Protein AF-A0A7Y5Q107-F1 (afdb_monomer_lite)

pLDDT: mean 89.17, std 11.04, range [45.5, 98.12]

Radius of gyration: 16.76 Å; chains: 1; bounding box: 36×38×50 Å

Secondary structure (DSSP, 8-state):
-HHHHHHHHHHHTT--SSSS-HHHHHHHHHHHHHHHHHHHHHH-STTTSHHHHHHHHHHTTTSHHHHHHHHHHHHHHHHHHHSS-THHHHHHHHHHHHTGGGS--SHHHHHHHHHHHHHHHHHHHHHHH-GGG-TT--TTS-HHHHTTT--HHHHHHHHHHHHHHTTSS--

Structure (mmCIF, N/CA/C/O backbone):
data_AF-A0A7Y5Q107-F1
#
_entry.id   AF-A0A7Y5Q107-F1
#
loop_
_atom_site.group_PDB
_atom_site.id
_atom_site.type_symbol
_atom_site.label_atom_id
_atom_site.label_alt_id
_atom_site.label_comp_id
_atom_site.label_asym_id
_atom_site.label_entity_id
_atom_site.label_seq_id
_atom_site.pdbx_PDB_ins_code
_atom_site.Cartn_x
_atom_site.Cartn_y
_atom_site.Cartn_z
_atom_site.occupancy
_atom_site.B_iso_or_equiv
_atom_site.auth_seq_id
_atom_site.auth_comp_id
_atom_site.auth_asym_id
_atom_site.auth_atom_id
_atom_site.pdbx_PDB_model_num
ATOM 1 N N . ARG A 1 1 ? 4.141 -7.806 13.012 1.00 82.19 1 ARG A N 1
ATOM 2 C CA . ARG A 1 1 ? 2.862 -7.819 13.782 1.00 82.19 1 ARG A CA 1
ATOM 3 C C . ARG A 1 1 ? 1.638 -7.994 12.878 1.00 82.19 1 ARG A C 1
ATOM 5 O O . ARG A 1 1 ? 0.825 -8.858 13.173 1.00 82.19 1 ARG A O 1
ATOM 12 N N . LEU A 1 2 ? 1.561 -7.293 11.741 1.00 91.25 2 LEU A N 1
ATOM 13 C CA . LEU A 1 2 ? 0.452 -7.395 10.777 1.00 91.25 2 LEU A CA 1
ATOM 14 C C . LEU A 1 2 ? 0.099 -8.834 10.349 1.00 91.25 2 LEU A C 1
ATOM 16 O O . LEU A 1 2 ? -1.057 -9.222 10.441 1.00 91.25 2 LEU A O 1
ATOM 20 N N . ARG A 1 3 ? 1.088 -9.662 9.974 1.00 90.88 3 ARG A N 1
ATOM 21 C CA . ARG A 1 3 ? 0.845 -11.072 9.599 1.00 90.88 3 ARG A CA 1
ATOM 22 C C . ARG A 1 3 ? 0.075 -11.855 10.673 1.00 90.88 3 ARG A C 1
ATOM 24 O O . ARG A 1 3 ? -0.791 -12.650 10.336 1.00 90.88 3 ARG A O 1
ATOM 31 N N . LEU A 1 4 ? 0.389 -11.642 11.953 1.00 90.81 4 LEU A N 1
ATOM 32 C CA . LEU A 1 4 ? -0.303 -12.319 13.054 1.00 90.81 4 LEU A CA 1
ATOM 33 C C . LEU A 1 4 ? -1.734 -11.804 13.218 1.00 90.81 4 LEU A C 1
ATOM 35 O O . LEU A 1 4 ? -2.627 -12.607 13.466 1.00 90.81 4 LEU A O 1
ATOM 39 N N . ALA A 1 5 ? -1.957 -10.501 13.031 1.00 90.81 5 ALA A N 1
ATOM 40 C CA . ALA A 1 5 ? -3.294 -9.916 13.065 1.00 90.81 5 ALA A CA 1
ATOM 41 C C . ALA A 1 5 ? -4.190 -10.473 11.949 1.00 90.81 5 ALA A C 1
ATOM 43 O O . ALA A 1 5 ? -5.319 -10.861 12.227 1.00 90.81 5 ALA A O 1
ATOM 44 N N . VAL A 1 6 ? -3.662 -10.632 10.727 1.00 90.62 6 VAL A N 1
ATOM 45 C CA . VAL A 1 6 ? -4.386 -11.282 9.616 1.00 90.62 6 VAL A CA 1
ATOM 46 C C . VAL A 1 6 ? -4.813 -12.705 9.994 1.00 90.62 6 VAL A C 1
ATOM 48 O O . VAL A 1 6 ? -5.965 -13.080 9.800 1.00 90.62 6 VAL A O 1
ATOM 51 N N . ILE A 1 7 ? -3.908 -13.494 10.583 1.00 91.19 7 ILE A N 1
ATOM 52 C CA . ILE A 1 7 ? -4.212 -14.867 11.020 1.00 91.19 7 ILE A CA 1
ATOM 53 C C . ILE A 1 7 ? -5.281 -14.875 12.121 1.00 91.19 7 ILE A C 1
ATOM 55 O O . ILE A 1 7 ? -6.187 -15.708 12.091 1.00 91.19 7 ILE A O 1
ATOM 59 N N . ALA A 1 8 ? -5.171 -13.976 13.101 1.00 90.56 8 ALA A N 1
ATOM 60 C CA . ALA A 1 8 ? -6.111 -13.887 14.214 1.00 90.56 8 ALA A CA 1
ATOM 61 C C . ALA A 1 8 ? -7.524 -13.510 13.742 1.00 90.56 8 ALA A C 1
ATOM 63 O O . ALA A 1 8 ? -8.491 -14.167 14.120 1.00 90.56 8 ALA A O 1
ATOM 64 N N . ASP A 1 9 ? -7.627 -12.515 12.865 1.00 89.69 9 ASP A N 1
ATOM 65 C CA . ASP A 1 9 ? -8.878 -12.046 12.269 1.00 89.69 9 ASP A CA 1
ATOM 66 C C . ASP A 1 9 ? -9.576 -13.146 11.442 1.00 89.69 9 ASP A C 1
ATOM 68 O O . ASP A 1 9 ? -10.758 -13.427 11.634 1.00 89.69 9 ASP A O 1
ATOM 72 N N . ARG A 1 10 ? -8.836 -13.879 10.603 1.00 89.62 10 ARG A N 1
ATOM 73 C CA . ARG A 1 10 ? -9.391 -15.013 9.834 1.00 89.62 10 ARG A CA 1
ATOM 74 C C . ARG A 1 10 ? -9.899 -16.146 10.719 1.00 89.62 10 ARG A C 1
ATOM 76 O O . ARG A 1 10 ? -10.970 -16.699 10.477 1.00 89.62 10 ARG A O 1
ATOM 83 N N . ARG A 1 11 ? -9.168 -16.461 11.794 1.00 89.06 11 ARG A N 1
ATOM 84 C CA . ARG A 1 11 ? -9.621 -17.446 12.790 1.00 89.06 11 ARG A CA 1
ATOM 85 C C . ARG A 1 11 ? -10.906 -17.002 13.480 1.00 89.06 11 ARG A C 1
ATOM 87 O O . ARG A 1 11 ? -11.786 -17.834 13.676 1.00 89.06 11 ARG A O 1
ATOM 94 N N . ALA A 1 12 ? -11.032 -15.716 13.811 1.00 88.38 12 ALA A N 1
ATOM 95 C CA . ALA A 1 12 ? -12.260 -15.165 14.380 1.00 88.38 12 ALA A CA 1
ATOM 96 C C . ALA A 1 12 ? -13.452 -15.278 13.410 1.00 88.38 12 ALA A C 1
ATOM 98 O O . ALA A 1 12 ? -14.581 -15.482 13.850 1.00 88.38 12 ALA A O 1
ATOM 99 N N . ARG A 1 13 ? -13.196 -15.237 12.096 1.00 86.75 13 ARG A N 1
ATOM 100 C CA . ARG A 1 13 ? -14.186 -15.469 11.029 1.00 86.75 13 ARG A CA 1
ATOM 101 C C . ARG A 1 13 ? -14.458 -16.947 10.716 1.00 86.75 13 ARG A C 1
ATOM 103 O O . ARG A 1 13 ? -15.262 -17.250 9.839 1.00 86.75 13 ARG A O 1
ATOM 110 N N . GLY A 1 14 ? -13.827 -17.876 11.436 1.00 85.25 14 GLY A N 1
ATOM 111 C CA . GLY A 1 14 ? -14.029 -19.317 11.261 1.00 85.25 14 GLY A CA 1
ATOM 112 C C . GLY A 1 14 ? -13.299 -19.924 10.059 1.00 85.25 14 GLY A C 1
ATOM 113 O O . GLY A 1 14 ? -13.525 -21.093 9.737 1.00 85.25 14 GLY A O 1
ATOM 114 N N . GLU A 1 15 ? -12.405 -19.173 9.410 1.00 86.06 15 GLU A N 1
ATOM 115 C CA . GLU A 1 15 ? -11.575 -19.691 8.325 1.00 86.06 15 GLU A CA 1
ATOM 116 C C . GLU A 1 15 ? -10.560 -20.706 8.875 1.00 86.06 15 GLU A C 1
ATOM 118 O O . GLU A 1 15 ? -9.825 -20.449 9.836 1.00 86.06 15 GLU A O 1
ATOM 123 N N . LYS A 1 16 ? -10.513 -21.893 8.262 1.00 74.75 16 LYS A N 1
ATOM 124 C CA . LYS A 1 16 ? -9.590 -22.967 8.644 1.00 74.75 16 LYS A CA 1
ATOM 125 C C . LYS A 1 16 ? -8.340 -22.885 7.771 1.00 74.75 16 LYS A C 1
ATOM 127 O O . LYS A 1 16 ? -8.361 -23.320 6.627 1.00 74.75 16 LYS A O 1
ATOM 132 N N . GLY A 1 17 ? -7.246 -22.349 8.310 1.00 71.38 17 GLY A N 1
ATOM 133 C CA . GLY A 1 17 ? -5.974 -22.276 7.590 1.00 71.38 17 GLY A CA 1
ATOM 134 C C . GLY A 1 17 ? -4.787 -21.849 8.463 1.00 71.38 17 GLY A C 1
ATOM 135 O O . GLY A 1 17 ? -4.976 -21.207 9.501 1.00 71.38 17 GLY A O 1
ATOM 136 N N . PRO A 1 18 ? -3.547 -22.206 8.071 1.00 70.00 18 PRO A N 1
ATOM 137 C CA . PRO A 1 18 ? -2.335 -21.874 8.825 1.00 70.00 18 PRO A CA 1
ATOM 138 C C . PRO A 1 18 ? -1.911 -20.399 8.686 1.00 70.00 18 PRO A C 1
ATOM 140 O O . PRO A 1 18 ? -1.047 -19.943 9.435 1.00 70.00 18 PRO A O 1
ATOM 143 N N . GLY A 1 19 ? -2.513 -19.642 7.762 1.00 82.12 19 GLY A N 1
ATOM 144 C CA . GLY A 1 19 ? -2.316 -18.204 7.601 1.00 82.12 19 GLY A CA 1
ATOM 145 C C . GLY A 1 19 ? -2.476 -17.743 6.158 1.00 82.12 19 GLY A C 1
ATOM 146 O O . GLY A 1 19 ? -3.324 -18.277 5.455 1.00 82.12 19 GLY A O 1
ATOM 147 N N . ILE A 1 20 ? -1.670 -16.758 5.744 1.00 88.31 20 ILE A N 1
ATOM 148 C CA . ILE A 1 20 ? -1.592 -16.311 4.344 1.00 88.31 20 ILE A CA 1
ATOM 149 C C . ILE A 1 20 ? -1.164 -17.507 3.485 1.00 88.31 20 ILE A C 1
ATOM 151 O O . ILE A 1 20 ? -0.113 -18.104 3.744 1.00 88.31 20 ILE A O 1
ATOM 155 N N . SER A 1 21 ? -2.001 -17.869 2.520 1.00 90.62 21 SER A N 1
ATOM 156 C CA . SER A 1 21 ? -1.797 -19.005 1.621 1.00 90.62 21 SER A CA 1
ATOM 157 C C . SER A 1 21 ? -0.800 -18.685 0.502 1.00 90.62 21 SER A C 1
ATOM 159 O O . SER A 1 21 ? -0.464 -17.526 0.258 1.00 90.62 21 SER A O 1
ATOM 161 N N . LEU A 1 22 ? -0.316 -19.724 -0.187 1.00 91.81 22 LEU A N 1
ATOM 162 C CA . LEU A 1 22 ? 0.512 -19.542 -1.381 1.00 91.81 22 LEU A CA 1
ATOM 163 C C . LEU A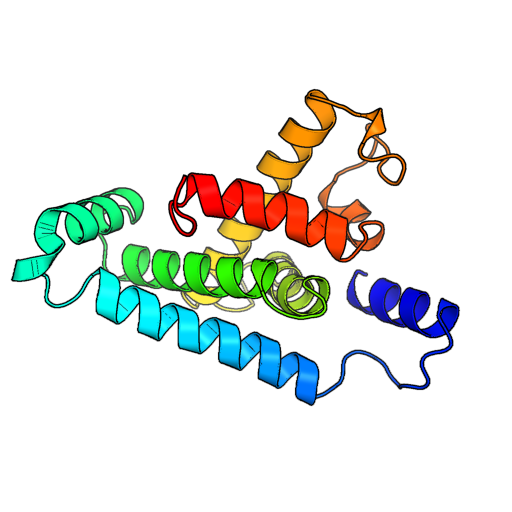 1 22 ? -0.273 -18.839 -2.495 1.00 91.81 22 LEU A C 1
ATOM 165 O O . LEU A 1 22 ? 0.282 -17.961 -3.142 1.00 91.81 22 LEU A O 1
ATOM 169 N N . ASP A 1 23 ? -1.550 -19.175 -2.671 1.00 93.81 23 ASP A N 1
ATOM 170 C CA . ASP A 1 23 ? -2.397 -18.589 -3.714 1.00 93.81 23 ASP A CA 1
ATOM 171 C C . ASP A 1 23 ? -2.552 -17.077 -3.534 1.00 93.81 23 ASP A C 1
ATOM 173 O O . ASP A 1 23 ? -2.436 -16.334 -4.498 1.00 93.81 23 ASP A O 1
ATOM 177 N N . GLU A 1 24 ? -2.697 -16.597 -2.299 1.00 93.31 24 GLU A N 1
ATOM 178 C CA . GLU A 1 24 ? -2.762 -15.156 -2.015 1.00 93.31 24 GLU A CA 1
ATOM 179 C C . GLU A 1 24 ? -1.431 -14.439 -2.258 1.00 93.31 24 GLU A C 1
ATOM 181 O O . GLU A 1 24 ? -1.404 -13.277 -2.663 1.00 93.31 24 GLU A O 1
ATOM 186 N N . LEU A 1 25 ? -0.307 -15.116 -2.002 1.00 93.56 25 LEU A N 1
ATOM 187 C CA . LEU A 1 25 ? 1.008 -14.574 -2.343 1.00 93.56 25 LEU A CA 1
ATOM 188 C C . LEU A 1 25 ? 1.181 -14.509 -3.863 1.00 93.56 25 LEU A C 1
ATOM 190 O O . LEU A 1 25 ? 1.669 -13.503 -4.369 1.00 93.56 25 LEU A O 1
ATOM 194 N N . LEU A 1 26 ? 0.750 -15.550 -4.582 1.00 96.44 26 LEU A N 1
ATOM 195 C CA . LEU A 1 26 ? 0.771 -15.590 -6.041 1.00 96.44 26 LEU A CA 1
ATOM 196 C C . LEU A 1 26 ? -0.149 -14.529 -6.645 1.00 96.44 26 LEU A C 1
ATOM 198 O O . LEU A 1 26 ? 0.270 -13.860 -7.579 1.00 96.44 26 LEU A O 1
ATOM 202 N N . GLU A 1 27 ? -1.347 -14.324 -6.099 1.00 97.19 27 GLU A N 1
ATOM 203 C CA . GLU A 1 27 ? -2.274 -13.266 -6.514 1.00 97.19 27 GLU A CA 1
ATOM 204 C C . GLU A 1 27 ? -1.643 -11.882 -6.324 1.00 97.19 27 GLU A C 1
ATOM 206 O O . GLU A 1 27 ? -1.632 -11.070 -7.250 1.00 97.19 27 GLU A O 1
ATOM 211 N N . ALA A 1 28 ? -1.052 -11.622 -5.153 1.00 96.50 28 ALA A N 1
ATOM 212 C CA . ALA A 1 28 ? -0.403 -10.346 -4.876 1.00 96.50 28 ALA A CA 1
ATOM 213 C C . ALA A 1 28 ? 0.803 -10.086 -5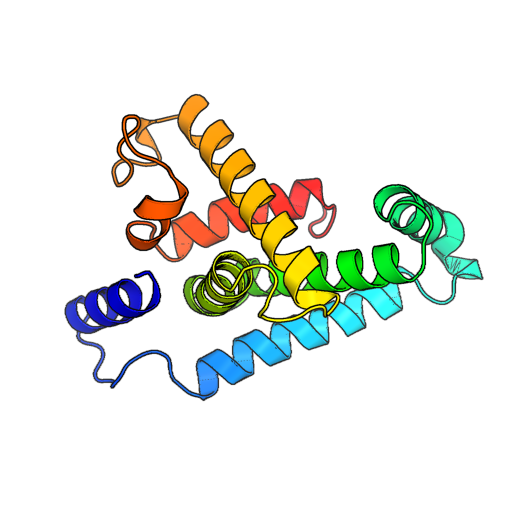.788 1.00 96.50 28 ALA A C 1
ATOM 215 O O . ALA A 1 28 ? 0.962 -8.970 -6.284 1.00 96.50 28 ALA A O 1
ATOM 216 N N . THR A 1 29 ? 1.626 -11.105 -6.043 1.00 96.06 29 THR A N 1
ATOM 217 C CA . THR A 1 29 ? 2.745 -11.004 -6.987 1.00 96.06 29 THR A CA 1
ATOM 218 C C . THR A 1 29 ? 2.252 -10.841 -8.422 1.00 96.06 29 THR A C 1
ATOM 220 O O . THR A 1 29 ? 2.735 -9.961 -9.120 1.00 96.06 29 THR A O 1
ATOM 223 N N . ALA A 1 30 ? 1.265 -11.617 -8.869 1.00 97.88 30 ALA A N 1
ATOM 224 C CA . ALA A 1 30 ? 0.720 -11.507 -10.220 1.00 97.88 30 ALA A CA 1
ATOM 225 C C . ALA A 1 30 ? 0.131 -10.114 -10.478 1.00 97.88 30 ALA A C 1
ATOM 227 O O . ALA A 1 30 ? 0.437 -9.505 -11.498 1.00 97.88 30 ALA A O 1
ATOM 228 N N . THR A 1 31 ? -0.623 -9.575 -9.517 1.00 97.94 31 THR A N 1
ATOM 229 C CA . THR A 1 31 ? -1.185 -8.216 -9.584 1.00 97.94 31 THR A CA 1
ATOM 230 C C . THR A 1 31 ? -0.083 -7.153 -9.666 1.00 97.94 31 THR A C 1
ATOM 232 O O . THR A 1 31 ? -0.195 -6.185 -10.417 1.00 97.94 31 THR A O 1
ATOM 235 N N . HIS A 1 32 ? 1.010 -7.332 -8.916 1.00 97.38 32 HIS A N 1
ATOM 236 C CA . HIS A 1 32 ? 2.184 -6.460 -8.987 1.00 97.38 32 HIS A CA 1
ATOM 237 C C . HIS A 1 32 ? 2.841 -6.513 -10.380 1.00 97.38 32 HIS A C 1
ATOM 239 O O . HIS A 1 32 ? 3.082 -5.474 -10.992 1.00 97.38 32 HIS A O 1
ATOM 245 N N . GLU A 1 33 ? 3.097 -7.705 -10.919 1.00 97.06 33 GLU A N 1
ATOM 246 C CA . GLU A 1 33 ? 3.726 -7.857 -12.239 1.00 97.06 33 GLU A CA 1
ATOM 247 C C . GLU A 1 33 ? 2.825 -7.355 -13.379 1.00 97.06 33 GLU A C 1
ATOM 249 O O . GLU A 1 33 ? 3.293 -6.721 -14.328 1.00 97.06 33 GLU A O 1
ATOM 254 N N . GLU A 1 34 ? 1.512 -7.563 -13.284 1.00 96.88 34 GLU A N 1
ATOM 255 C CA . GLU A 1 34 ? 0.548 -7.018 -14.241 1.00 96.88 34 GLU A CA 1
ATOM 256 C C . GLU A 1 34 ? 0.542 -5.484 -14.225 1.00 96.88 34 GLU A C 1
ATOM 258 O O . GLU A 1 34 ? 0.461 -4.844 -15.279 1.00 96.88 34 GLU A O 1
ATOM 263 N N . ALA A 1 35 ? 0.725 -4.870 -13.054 1.00 95.25 35 ALA A N 1
ATOM 264 C CA . ALA A 1 35 ? 0.865 -3.426 -12.948 1.00 95.25 35 ALA A CA 1
ATOM 265 C C . ALA A 1 35 ? 2.131 -2.906 -13.656 1.00 95.25 35 ALA A C 1
ATOM 267 O O . ALA A 1 35 ? 2.065 -1.863 -14.315 1.00 95.25 35 ALA A O 1
ATOM 268 N N . HIS A 1 36 ? 3.249 -3.644 -13.626 1.00 94.75 36 HIS A N 1
ATOM 269 C CA . HIS A 1 36 ? 4.431 -3.320 -14.445 1.00 94.75 36 HIS A CA 1
ATOM 270 C C . HIS A 1 36 ? 4.124 -3.379 -15.943 1.00 94.75 36 HIS A C 1
ATOM 272 O O . HIS A 1 36 ? 4.543 -2.498 -16.701 1.00 94.75 36 HIS A O 1
ATOM 278 N N . LEU A 1 37 ? 3.355 -4.376 -16.390 1.00 93.69 37 LEU A N 1
ATOM 279 C CA . LEU A 1 37 ? 2.914 -4.477 -17.786 1.00 93.69 37 LEU A CA 1
ATOM 280 C C . LEU A 1 37 ? 1.991 -3.310 -18.177 1.00 93.69 37 LEU A C 1
ATOM 282 O O . LEU A 1 37 ? 2.133 -2.745 -19.267 1.00 93.69 37 LEU A O 1
ATOM 286 N N . CYS A 1 38 ? 1.098 -2.892 -17.281 1.00 91.88 38 CYS A N 1
ATOM 287 C CA . CYS A 1 38 ? 0.251 -1.715 -17.470 1.00 91.88 38 CYS A CA 1
ATOM 288 C C . CYS A 1 38 ? 1.074 -0.423 -17.560 1.00 91.88 38 CYS A C 1
ATOM 290 O O . CYS A 1 38 ? 0.833 0.416 -18.429 1.00 91.88 38 CYS A O 1
ATOM 292 N N . ASP A 1 39 ? 2.090 -0.254 -16.716 1.00 91.06 39 ASP A N 1
ATOM 293 C CA . ASP A 1 39 ? 2.971 0.909 -16.797 1.00 91.06 39 ASP A CA 1
ATOM 294 C C . ASP A 1 39 ? 3.823 0.883 -18.074 1.00 91.06 39 ASP A C 1
ATOM 296 O O . ASP A 1 39 ? 4.006 1.919 -18.722 1.00 91.06 39 ASP A O 1
ATOM 300 N N . ARG A 1 40 ? 4.262 -0.301 -18.517 1.00 87.19 40 ARG A N 1
ATOM 301 C CA . ARG A 1 40 ? 4.953 -0.466 -19.800 1.00 87.19 40 ARG A CA 1
ATOM 302 C C . ARG A 1 40 ? 4.096 0.055 -20.955 1.00 87.19 40 ARG A C 1
ATOM 304 O O . ARG A 1 40 ? 4.602 0.837 -21.754 1.00 87.19 40 ARG A O 1
ATOM 311 N N . THR A 1 41 ? 2.819 -0.320 -21.035 1.00 86.50 41 THR A N 1
ATOM 312 C CA . THR A 1 41 ? 1.913 0.178 -22.092 1.00 86.50 41 THR A CA 1
ATOM 313 C C . THR A 1 41 ? 1.561 1.657 -21.924 1.00 86.50 41 THR A C 1
ATOM 315 O O . THR A 1 41 ? 1.290 2.344 -22.904 1.00 86.50 41 THR A O 1
ATOM 318 N N . ARG A 1 42 ? 1.604 2.188 -20.697 1.00 85.19 42 ARG A N 1
ATOM 319 C CA . ARG A 1 42 ? 1.291 3.594 -20.410 1.00 85.19 42 ARG A CA 1
ATOM 320 C C . ARG A 1 42 ? 2.416 4.565 -20.766 1.00 85.19 42 ARG A C 1
ATOM 322 O O . ARG A 1 42 ? 2.134 5.736 -21.048 1.00 85.19 42 ARG A O 1
ATOM 329 N N . PHE A 1 43 ? 3.667 4.115 -20.698 1.00 86.00 43 PHE A N 1
ATOM 330 C CA . PHE A 1 43 ? 4.846 4.962 -20.889 1.00 86.00 43 PHE A CA 1
ATOM 331 C C . PHE A 1 43 ? 5.645 4.634 -22.156 1.00 86.00 43 PHE A C 1
ATOM 333 O O . PHE A 1 43 ? 6.396 5.498 -22.616 1.00 86.00 43 PHE A O 1
ATOM 340 N N . LEU A 1 44 ? 5.472 3.442 -22.745 1.00 82.19 44 LEU A N 1
ATOM 341 C CA . LEU A 1 44 ? 6.161 3.020 -23.967 1.00 82.19 44 LEU A CA 1
ATOM 342 C C . LEU A 1 44 ? 5.199 2.797 -25.149 1.00 82.19 44 LEU A C 1
ATOM 344 O O . LEU A 1 44 ? 4.097 2.300 -24.945 1.00 82.19 44 LEU A O 1
ATOM 348 N N . PRO A 1 45 ? 5.646 3.072 -26.390 1.00 83.38 45 PRO A N 1
ATOM 349 C CA . PRO A 1 45 ? 6.916 3.714 -26.729 1.00 83.38 45 PRO A CA 1
ATOM 350 C C . PRO A 1 45 ? 6.902 5.209 -26.366 1.00 83.38 45 PRO A C 1
ATOM 352 O O . PRO A 1 45 ? 5.893 5.896 -26.520 1.00 83.38 45 PRO A O 1
ATOM 355 N N . PHE A 1 46 ? 8.043 5.738 -25.911 1.00 79.06 46 PHE A N 1
ATOM 356 C CA . PHE A 1 46 ? 8.144 7.117 -25.410 1.00 79.06 46 PHE A CA 1
ATOM 357 C C . PHE A 1 46 ? 7.681 8.177 -26.419 1.00 79.06 46 PHE A C 1
ATOM 359 O O . PHE A 1 46 ? 7.123 9.199 -26.025 1.00 79.06 46 PHE A O 1
ATOM 366 N N . SER A 1 47 ? 7.860 7.921 -27.718 1.00 77.75 47 SER A N 1
ATOM 367 C CA . SER A 1 47 ? 7.438 8.815 -28.802 1.00 77.75 47 SER A CA 1
ATOM 368 C C . SER A 1 47 ? 5.926 9.059 -28.838 1.00 77.75 47 SER A C 1
ATOM 370 O O . SER A 1 47 ? 5.497 10.122 -29.277 1.00 77.75 47 SER A O 1
ATOM 372 N N . GLN A 1 48 ? 5.121 8.116 -28.344 1.00 82.31 48 GLN A N 1
ATOM 373 C CA . GLN A 1 48 ? 3.657 8.213 -28.317 1.00 82.31 48 GLN A CA 1
ATOM 374 C C . GLN A 1 48 ? 3.124 8.726 -26.970 1.00 82.31 48 GLN A C 1
ATOM 376 O O . GLN A 1 48 ? 1.977 9.165 -26.872 1.00 82.31 48 GLN A O 1
ATOM 381 N N . HIS A 1 49 ? 3.951 8.705 -25.920 1.00 82.56 49 HIS A N 1
ATOM 382 C CA . HIS A 1 49 ? 3.547 9.006 -24.542 1.00 82.56 49 HIS A CA 1
ATOM 383 C C . HIS A 1 49 ? 4.456 10.033 -23.854 1.00 82.56 49 HIS A C 1
ATOM 385 O O . HIS A 1 49 ? 4.566 10.046 -22.626 1.00 82.56 49 HIS A O 1
ATOM 391 N N . LEU A 1 50 ? 5.069 10.929 -24.636 1.00 83.62 50 LEU A N 1
ATOM 392 C CA . LEU A 1 50 ? 6.131 11.839 -24.197 1.00 83.62 50 LEU A CA 1
ATOM 393 C C . LEU A 1 50 ? 5.785 12.607 -22.913 1.00 83.62 50 LEU A C 1
ATOM 395 O O . LEU A 1 50 ? 6.564 12.599 -21.967 1.00 83.62 50 LEU A O 1
ATOM 399 N N . TRP A 1 51 ? 4.592 13.200 -22.821 1.00 85.31 51 TRP A N 1
ATOM 400 C CA . TRP A 1 51 ? 4.173 13.940 -21.623 1.00 85.31 51 TRP A CA 1
ATOM 401 C C . TRP A 1 51 ? 4.043 13.063 -20.373 1.00 85.31 51 TRP A C 1
ATOM 403 O O . TRP A 1 51 ? 4.405 13.485 -19.274 1.00 85.31 51 TRP A O 1
ATOM 413 N N . ARG A 1 52 ? 3.546 11.830 -20.524 1.00 82.44 52 ARG A N 1
ATOM 414 C CA . ARG A 1 52 ? 3.411 10.874 -19.414 1.00 82.44 52 ARG A CA 1
ATOM 415 C C . ARG A 1 52 ? 4.786 10.381 -18.964 1.00 82.44 52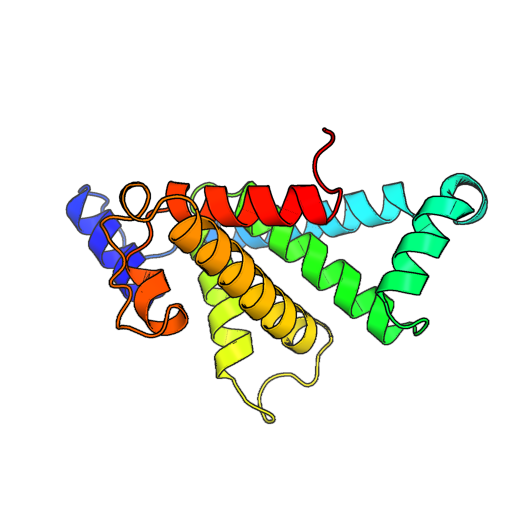 ARG A C 1
ATOM 417 O O . ARG A 1 52 ? 5.042 10.336 -17.764 1.00 82.44 52 ARG A O 1
ATOM 424 N N . ALA A 1 53 ? 5.668 10.090 -19.918 1.00 81.38 53 ALA A N 1
ATOM 425 C CA . ALA A 1 53 ? 7.046 9.690 -19.661 1.00 81.38 53 ALA A CA 1
ATOM 426 C C . ALA A 1 53 ? 7.854 10.809 -18.983 1.00 81.38 53 ALA A C 1
ATOM 428 O O . ALA A 1 53 ? 8.521 10.557 -17.985 1.00 81.38 53 ALA A O 1
ATOM 429 N N . LEU A 1 54 ? 7.724 12.058 -19.444 1.00 83.38 54 LEU A N 1
ATOM 430 C CA . LEU A 1 54 ? 8.357 13.225 -18.819 1.00 83.38 54 LEU A CA 1
ATOM 431 C C . LEU A 1 54 ? 7.859 13.443 -17.388 1.00 83.38 54 LEU A C 1
ATOM 433 O O . LEU A 1 54 ? 8.664 13.679 -16.490 1.00 83.38 54 LEU A O 1
ATOM 437 N N . LYS A 1 55 ? 6.547 13.314 -17.145 1.00 85.50 55 LYS A N 1
ATOM 438 C CA . LYS A 1 55 ? 5.980 13.413 -15.791 1.00 85.50 55 LYS A CA 1
ATOM 439 C C . LYS A 1 55 ? 6.532 12.326 -14.865 1.00 85.50 55 LYS A C 1
ATOM 441 O O . LYS A 1 55 ? 6.862 12.625 -13.718 1.00 85.50 55 LYS A O 1
ATOM 446 N N . LEU A 1 56 ? 6.642 11.086 -15.348 1.00 83.19 56 LEU A N 1
ATOM 447 C CA . LEU A 1 56 ? 7.256 9.991 -14.593 1.00 83.19 56 LEU A CA 1
ATOM 448 C C . LEU A 1 56 ? 8.729 10.291 -14.296 1.00 83.19 56 LEU A C 1
ATOM 450 O O . LEU A 1 56 ? 9.153 10.173 -13.150 1.00 83.19 56 LEU A O 1
ATOM 454 N N . PHE A 1 57 ? 9.487 10.724 -15.302 1.00 86.62 57 PHE A N 1
ATOM 455 C CA . PHE A 1 57 ? 10.910 11.024 -15.178 1.00 86.62 57 PHE A CA 1
ATOM 456 C C . PHE A 1 57 ? 11.169 12.158 -14.175 1.00 86.62 57 PHE A C 1
ATOM 458 O O . PHE A 1 57 ? 12.018 12.022 -13.295 1.00 86.62 57 PHE A O 1
ATOM 465 N N . ALA A 1 58 ? 10.364 13.226 -14.221 1.00 85.00 58 ALA A N 1
ATOM 466 C CA . ALA A 1 58 ? 10.416 14.326 -13.259 1.00 85.00 58 ALA A CA 1
ATOM 467 C C . ALA A 1 58 ? 10.123 13.859 -11.823 1.00 85.00 58 ALA A C 1
ATOM 469 O O . ALA A 1 58 ? 10.882 14.176 -10.909 1.00 85.00 58 ALA A O 1
ATOM 470 N N . LYS A 1 59 ? 9.082 13.036 -11.621 1.00 82.94 59 LYS A N 1
ATOM 471 C CA . LYS A 1 59 ? 8.775 12.424 -10.312 1.00 82.94 59 LYS A CA 1
ATOM 472 C C . LYS A 1 59 ? 9.859 11.456 -9.819 1.00 82.94 59 LYS A C 1
ATOM 474 O O . LYS A 1 59 ? 9.910 11.152 -8.633 1.00 82.94 59 LYS A O 1
ATOM 479 N N . SER A 1 60 ? 10.702 10.967 -10.720 1.00 83.38 60 SER A N 1
ATOM 480 C CA . SER A 1 60 ? 11.731 9.967 -10.438 1.00 83.38 60 SER A CA 1
ATOM 481 C C . SER A 1 60 ? 13.086 10.579 -10.071 1.00 83.38 60 SER A C 1
ATOM 483 O O . SER A 1 60 ? 14.032 9.845 -9.815 1.00 83.38 60 SER A O 1
ATOM 485 N N . GLY A 1 61 ? 13.217 11.910 -10.045 1.00 84.75 61 GLY A N 1
ATOM 486 C CA . GLY A 1 61 ? 14.511 12.566 -9.829 1.00 84.75 61 GLY A CA 1
ATOM 487 C C . GLY A 1 61 ? 15.443 12.489 -11.042 1.00 84.75 61 GLY A C 1
ATOM 488 O O . GLY A 1 61 ? 16.641 12.698 -10.893 1.00 84.75 61 GLY A O 1
ATOM 489 N N . LEU A 1 62 ? 14.893 12.216 -12.234 1.00 85.31 62 LEU A N 1
ATOM 490 C CA . LEU A 1 62 ? 15.611 12.215 -13.513 1.00 85.31 62 LEU A CA 1
ATOM 491 C C . LEU A 1 62 ? 16.742 11.167 -13.617 1.00 85.31 62 LEU A C 1
ATOM 493 O O . LEU A 1 62 ? 17.685 11.358 -14.384 1.00 85.31 62 LEU A O 1
ATOM 497 N N . THR A 1 63 ? 16.653 10.051 -12.882 1.00 86.69 63 THR A N 1
ATOM 498 C CA . THR A 1 63 ? 17.616 8.936 -12.972 1.00 86.69 63 THR A CA 1
ATOM 499 C C . THR A 1 63 ? 16.936 7.609 -13.335 1.00 86.69 63 THR A C 1
ATOM 501 O O . THR A 1 63 ? 15.773 7.403 -12.968 1.00 86.69 63 THR A O 1
ATOM 504 N N . PRO A 1 64 ? 17.624 6.682 -14.033 1.00 85.62 64 PRO A N 1
ATOM 505 C CA . PRO A 1 64 ? 17.100 5.341 -14.309 1.00 85.62 64 PRO A CA 1
ATOM 506 C C . PRO A 1 64 ? 16.694 4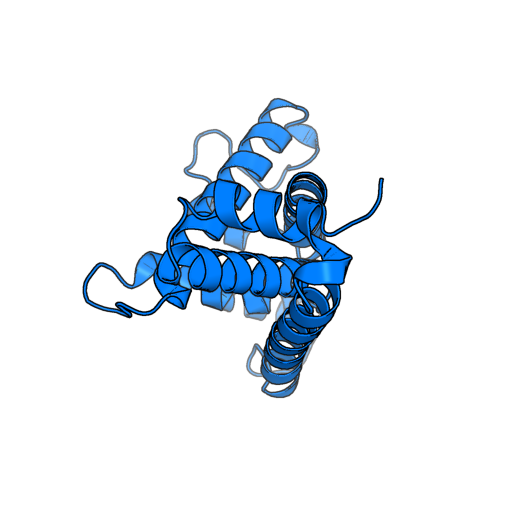.577 -13.043 1.00 85.62 64 PRO A C 1
ATOM 508 O O . PRO A 1 64 ? 15.632 3.959 -13.007 1.00 85.62 64 PRO A O 1
ATOM 511 N N . GLU A 1 65 ? 17.489 4.674 -11.977 1.00 87.31 65 GLU A N 1
ATOM 512 C CA . GLU A 1 65 ? 17.216 4.042 -10.681 1.00 87.31 65 GLU A CA 1
ATOM 513 C C . GLU A 1 65 ? 15.961 4.630 -10.036 1.00 87.31 65 GLU A C 1
ATOM 515 O O . GLU A 1 65 ? 15.162 3.919 -9.426 1.00 87.31 65 GLU A O 1
ATOM 520 N N . GLY A 1 66 ? 15.765 5.939 -10.192 1.00 87.88 66 GLY A N 1
ATOM 521 C CA . GLY A 1 66 ? 14.565 6.627 -9.756 1.00 87.88 66 GLY A CA 1
ATOM 522 C C . GLY A 1 66 ? 13.323 6.154 -10.501 1.00 87.88 66 GLY A C 1
ATOM 523 O O . GLY A 1 66 ? 12.290 5.942 -9.870 1.00 87.88 66 GLY A O 1
ATOM 524 N N . VAL A 1 67 ? 13.430 5.949 -11.818 1.00 88.81 67 VAL A N 1
ATOM 525 C CA . VAL A 1 67 ? 12.329 5.427 -12.638 1.00 88.81 67 VAL A CA 1
ATOM 526 C C . VAL A 1 67 ? 11.995 4.003 -12.219 1.00 88.81 67 VAL A C 1
ATOM 528 O O . VAL A 1 67 ? 10.829 3.724 -11.961 1.00 88.81 67 VAL A O 1
ATOM 531 N N . ALA A 1 68 ? 12.999 3.132 -12.076 1.00 89.38 68 ALA A N 1
ATOM 532 C CA . ALA A 1 68 ? 12.804 1.764 -11.602 1.00 89.38 68 ALA A CA 1
ATOM 533 C C . ALA A 1 68 ? 12.090 1.754 -10.243 1.00 89.38 68 ALA A C 1
ATOM 535 O O . ALA A 1 68 ? 11.005 1.198 -10.122 1.00 89.38 68 ALA A O 1
ATOM 536 N N . ARG A 1 69 ? 12.618 2.489 -9.255 1.00 91.06 69 ARG A N 1
ATOM 537 C CA . ARG A 1 69 ? 11.985 2.663 -7.938 1.00 91.06 69 ARG A CA 1
ATOM 538 C C . ARG A 1 69 ? 10.540 3.158 -8.046 1.00 91.06 69 ARG A C 1
ATOM 540 O O . ARG A 1 69 ? 9.681 2.717 -7.286 1.00 91.06 69 ARG A O 1
ATOM 547 N N . ARG A 1 70 ? 10.251 4.076 -8.974 1.00 92.69 70 ARG A N 1
ATOM 548 C CA . ARG A 1 70 ? 8.900 4.616 -9.142 1.00 92.69 70 ARG A CA 1
ATOM 549 C C . ARG A 1 70 ? 7.928 3.610 -9.747 1.00 92.69 70 ARG A C 1
ATOM 551 O O . ARG A 1 70 ? 6.758 3.627 -9.370 1.00 92.69 70 ARG A O 1
ATOM 558 N N . LEU A 1 71 ? 8.396 2.758 -10.653 1.00 93.19 71 LEU A N 1
ATOM 559 C CA . LEU A 1 71 ? 7.613 1.649 -11.193 1.00 93.19 71 LEU A CA 1
ATOM 560 C C . LEU A 1 71 ? 7.309 0.621 -10.094 1.00 93.19 71 LEU A C 1
ATOM 562 O O . LEU A 1 71 ? 6.145 0.288 -9.907 1.00 93.19 71 LEU A O 1
ATOM 566 N N . GLU A 1 72 ? 8.295 0.246 -9.269 1.00 94.56 72 GLU A N 1
ATOM 567 C CA . GLU A 1 72 ? 8.075 -0.664 -8.125 1.00 94.56 72 GLU A CA 1
ATOM 568 C C . GLU A 1 72 ? 7.054 -0.118 -7.123 1.00 94.56 72 GLU A C 1
ATOM 570 O O . GLU A 1 72 ? 6.175 -0.835 -6.643 1.00 94.56 72 GLU A O 1
ATOM 575 N N . TYR A 1 73 ? 7.136 1.182 -6.823 1.00 95.81 73 TYR A N 1
ATOM 576 C CA . TYR A 1 73 ? 6.165 1.854 -5.964 1.00 95.81 73 TYR A CA 1
ATOM 577 C C . TYR A 1 73 ? 4.748 1.706 -6.521 1.00 95.81 73 TYR A C 1
ATOM 579 O O . TYR A 1 73 ? 3.812 1.389 -5.786 1.00 95.81 73 TYR A O 1
ATOM 587 N N . ARG A 1 74 ? 4.577 1.987 -7.818 1.00 96.00 74 ARG A N 1
ATOM 588 C CA . ARG A 1 74 ? 3.265 1.982 -8.473 1.00 96.00 74 ARG A CA 1
ATOM 589 C C . ARG A 1 74 ? 2.699 0.574 -8.534 1.00 96.00 74 ARG A C 1
ATOM 591 O O . ARG A 1 74 ? 1.535 0.402 -8.188 1.00 96.00 74 ARG A O 1
ATOM 598 N N . ALA A 1 75 ? 3.520 -0.406 -8.896 1.00 96.31 75 ALA A N 1
ATOM 599 C CA . ALA A 1 75 ? 3.122 -1.803 -8.952 1.00 96.31 75 ALA A CA 1
ATOM 600 C C . ALA A 1 75 ? 2.637 -2.315 -7.590 1.00 96.31 75 ALA A C 1
ATOM 602 O O . ALA A 1 75 ? 1.535 -2.853 -7.470 1.00 96.31 75 ALA A O 1
ATOM 603 N N . GLN A 1 76 ? 3.391 -2.031 -6.525 1.00 97.38 76 GLN A N 1
ATOM 604 C CA . GLN A 1 76 ? 2.993 -2.430 -5.179 1.00 97.38 76 GLN A CA 1
ATOM 605 C C . GLN A 1 76 ? 1.745 -1.689 -4.678 1.00 97.38 76 GLN A C 1
ATOM 607 O O . GLN A 1 76 ? 0.917 -2.273 -3.977 1.00 97.38 76 GLN A O 1
ATOM 612 N N . LEU A 1 77 ? 1.572 -0.418 -5.051 1.00 97.94 77 LEU A N 1
ATOM 613 C CA . LEU A 1 77 ? 0.364 0.341 -4.734 1.00 97.94 77 LEU A CA 1
ATOM 614 C C . LEU A 1 77 ? -0.878 -0.216 -5.448 1.00 97.94 77 LEU A C 1
ATOM 616 O O . LEU A 1 77 ? -1.950 -0.253 -4.845 1.00 97.94 77 LEU A O 1
ATOM 620 N N . VAL A 1 78 ? -0.745 -0.695 -6.690 1.00 97.75 78 VAL A N 1
ATOM 621 C CA . VAL A 1 78 ? -1.829 -1.406 -7.389 1.00 97.75 78 VAL A CA 1
ATOM 622 C C . VAL A 1 78 ? -2.186 -2.695 -6.650 1.00 97.75 78 VAL A C 1
ATOM 624 O O . VAL A 1 78 ? -3.361 -2.904 -6.353 1.00 97.75 78 VAL A O 1
ATOM 627 N N . ALA A 1 79 ? -1.195 -3.492 -6.237 1.00 97.88 79 ALA A N 1
ATOM 628 C CA . ALA A 1 79 ? -1.446 -4.694 -5.441 1.00 97.88 79 ALA A CA 1
ATOM 629 C C . ALA A 1 79 ? -2.196 -4.382 -4.129 1.00 97.88 79 ALA A C 1
ATOM 631 O O . ALA A 1 79 ? -3.147 -5.074 -3.785 1.00 97.88 79 ALA A O 1
ATOM 632 N N . LEU A 1 80 ? -1.857 -3.294 -3.425 1.00 98.12 80 LEU A N 1
ATOM 633 C CA . LEU A 1 80 ? -2.603 -2.836 -2.238 1.00 98.12 80 LEU A CA 1
ATOM 634 C C . LEU A 1 80 ? -4.051 -2.404 -2.536 1.00 98.12 80 LEU A C 1
ATOM 636 O O . LEU A 1 80 ? -4.871 -2.324 -1.619 1.00 98.12 80 LEU A O 1
ATOM 640 N N . CYS A 1 81 ? -4.378 -2.077 -3.784 1.00 98.12 81 CYS A N 1
ATOM 641 C CA . CYS A 1 81 ? -5.714 -1.631 -4.164 1.00 98.12 81 CYS A CA 1
ATOM 642 C C . CYS A 1 81 ? -6.640 -2.768 -4.606 1.00 98.12 81 CYS A C 1
ATOM 644 O O . CYS A 1 81 ? -7.858 -2.625 -4.427 1.00 98.12 81 CYS A O 1
ATOM 646 N N . ASP A 1 82 ? -6.084 -3.828 -5.198 1.00 97.12 82 ASP A N 1
ATOM 647 C CA . ASP A 1 82 ? -6.849 -4.753 -6.044 1.00 97.12 82 ASP A CA 1
ATOM 648 C C . ASP A 1 82 ? -6.959 -6.182 -5.499 1.00 97.12 82 ASP A C 1
ATOM 650 O O . ASP A 1 82 ? -8.011 -6.800 -5.634 1.00 97.12 82 ASP A O 1
ATOM 654 N N . VAL A 1 83 ? -5.944 -6.674 -4.782 1.00 97.44 83 VAL A N 1
ATOM 655 C CA . VAL A 1 83 ? -5.972 -8.043 -4.235 1.00 97.44 83 VAL A CA 1
ATOM 656 C C . VAL A 1 83 ? -7.076 -8.215 -3.190 1.00 97.44 83 VAL A C 1
ATOM 658 O O . VAL A 1 83 ? -7.467 -7.252 -2.510 1.00 97.44 83 VAL A O 1
ATOM 661 N N . ALA A 1 84 ? -7.523 -9.457 -2.991 1.00 94.75 84 ALA A N 1
ATOM 662 C CA . ALA A 1 84 ? -8.587 -9.792 -2.044 1.00 94.75 84 ALA A CA 1
ATOM 663 C C . ALA A 1 84 ? -8.348 -9.241 -0.620 1.00 94.75 84 ALA A C 1
ATOM 665 O O . ALA A 1 84 ? -9.231 -8.583 -0.060 1.00 94.75 84 ALA A O 1
ATOM 666 N N . ASP A 1 85 ? -7.149 -9.444 -0.061 1.00 95.56 85 ASP A N 1
ATOM 667 C CA . ASP A 1 85 ? -6.736 -8.906 1.242 1.00 95.56 85 ASP A CA 1
ATOM 668 C C . ASP A 1 85 ? -5.461 -8.049 1.099 1.00 95.56 85 ASP A C 1
ATOM 670 O O . ASP A 1 85 ? -4.350 -8.587 1.057 1.00 95.56 85 ASP A O 1
ATOM 674 N N . PRO A 1 86 ? -5.568 -6.707 1.062 1.00 97.75 86 PRO A N 1
ATOM 675 C CA . PRO A 1 86 ? -4.429 -5.817 0.834 1.00 97.75 86 PRO A CA 1
ATOM 676 C C . PRO A 1 86 ? -3.422 -5.823 1.989 1.00 97.75 86 PRO A C 1
ATOM 678 O O . PRO A 1 86 ? -2.309 -5.312 1.859 1.00 97.75 86 PRO A O 1
ATOM 681 N N . ARG A 1 87 ? -3.760 -6.445 3.125 1.00 97.00 87 ARG A N 1
ATOM 682 C CA . ARG A 1 87 ? -2.801 -6.652 4.212 1.00 97.00 87 ARG A CA 1
ATOM 683 C C . ARG A 1 87 ? -1.710 -7.645 3.811 1.00 97.00 87 ARG A C 1
ATOM 685 O O . ARG A 1 87 ? -0.621 -7.577 4.375 1.00 97.00 87 ARG A O 1
ATOM 692 N N . VAL A 1 88 ? -1.957 -8.521 2.830 1.00 95.25 88 VAL A N 1
ATOM 693 C CA . VAL A 1 88 ? -0.957 -9.454 2.283 1.00 95.25 88 VAL A CA 1
ATOM 694 C C . VAL A 1 88 ? 0.210 -8.694 1.629 1.00 95.25 88 VAL A C 1
ATOM 696 O O . VAL A 1 88 ? 1.324 -8.793 2.151 1.00 95.25 88 VAL A O 1
ATOM 699 N N . PRO A 1 89 ? 0.011 -7.863 0.583 1.00 96.19 89 PRO A N 1
ATOM 700 C CA . PRO A 1 89 ? 1.088 -7.042 0.025 1.00 96.19 89 PRO A CA 1
ATOM 701 C C . PRO A 1 89 ? 1.655 -6.017 1.023 1.00 96.19 89 PRO A C 1
ATOM 703 O O . PRO A 1 89 ? 2.843 -5.692 0.955 1.00 96.19 89 PRO A O 1
ATOM 706 N N . LEU A 1 90 ? 0.867 -5.541 1.995 1.00 96.81 90 LEU A N 1
ATOM 707 C CA . LEU A 1 90 ? 1.357 -4.638 3.045 1.00 96.81 90 LEU A CA 1
ATOM 708 C C . LEU A 1 90 ? 2.389 -5.301 3.977 1.00 96.81 90 LEU A C 1
ATOM 710 O O . LEU A 1 90 ? 3.298 -4.624 4.458 1.00 96.81 90 LEU A O 1
ATOM 714 N N . VAL A 1 91 ? 2.308 -6.619 4.211 1.00 93.75 91 VAL A N 1
ATOM 715 C CA . VAL A 1 91 ? 3.342 -7.349 4.972 1.00 93.75 91 VAL A CA 1
ATOM 716 C C . VAL A 1 91 ? 4.705 -7.231 4.289 1.00 93.75 91 VAL A C 1
ATOM 718 O O . VAL A 1 91 ? 5.701 -7.017 4.979 1.00 93.75 91 VAL A O 1
ATOM 721 N N . SER A 1 92 ? 4.759 -7.333 2.958 1.00 90.19 92 SER A N 1
ATOM 722 C CA . SER A 1 92 ? 6.004 -7.171 2.196 1.00 90.19 92 SER A CA 1
ATOM 723 C C . SER A 1 92 ? 6.552 -5.750 2.312 1.00 90.19 92 SER A C 1
ATOM 725 O O . SER A 1 92 ? 7.738 -5.578 2.581 1.00 90.19 92 SER A O 1
ATOM 727 N N . VAL A 1 93 ? 5.683 -4.738 2.215 1.00 93.81 93 VAL A N 1
ATOM 728 C CA . VAL A 1 93 ? 6.056 -3.324 2.392 1.00 93.81 93 VAL A CA 1
ATOM 729 C C . VAL A 1 93 ? 6.669 -3.075 3.772 1.00 93.81 93 VAL A C 1
ATOM 731 O O . VAL A 1 93 ? 7.756 -2.504 3.875 1.00 93.81 93 VAL A O 1
ATOM 734 N N . LEU A 1 94 ? 6.015 -3.556 4.834 1.00 92.19 94 LEU A N 1
ATOM 735 C CA . LEU A 1 94 ? 6.514 -3.424 6.205 1.00 92.19 94 LEU A CA 1
ATOM 736 C C . LEU A 1 94 ? 7.837 -4.160 6.405 1.00 92.19 94 LEU A C 1
ATOM 738 O O . LEU A 1 94 ? 8.765 -3.598 6.978 1.00 92.19 94 LEU A O 1
ATOM 742 N N . ARG A 1 95 ? 7.957 -5.387 5.889 1.00 87.62 95 ARG A N 1
ATOM 743 C CA . ARG A 1 95 ? 9.191 -6.172 5.995 1.00 87.62 95 ARG A CA 1
ATOM 744 C C . ARG A 1 95 ? 10.370 -5.467 5.318 1.00 87.62 95 ARG A C 1
ATOM 746 O O . ARG A 1 95 ? 11.457 -5.437 5.888 1.00 87.62 95 ARG A O 1
ATOM 753 N N . SER A 1 96 ? 10.162 -4.883 4.138 1.00 84.69 96 SER A N 1
ATOM 754 C CA . SER A 1 96 ? 11.197 -4.111 3.438 1.00 84.69 96 SER A CA 1
ATOM 755 C C . SER A 1 96 ? 11.556 -2.809 4.162 1.00 84.69 96 SER A C 1
ATOM 757 O O . SER A 1 96 ? 12.707 -2.377 4.114 1.00 84.69 96 SER A O 1
ATOM 759 N N . ALA A 1 97 ? 10.602 -2.186 4.858 1.00 81.25 97 ALA A N 1
ATOM 760 C CA . ALA A 1 97 ? 10.863 -0.991 5.655 1.00 81.25 97 ALA A CA 1
ATOM 761 C C . ALA A 1 97 ? 11.604 -1.291 6.971 1.00 81.25 97 ALA A C 1
ATOM 763 O O . ALA A 1 97 ? 12.487 -0.528 7.359 1.00 81.25 97 ALA A O 1
ATOM 764 N N . GLU A 1 98 ? 11.287 -2.411 7.626 1.00 80.12 98 GLU A N 1
ATOM 765 C CA . GLU A 1 98 ? 11.919 -2.866 8.874 1.00 80.12 98 GLU A CA 1
ATOM 766 C C . GLU A 1 98 ? 13.330 -3.450 8.655 1.00 80.12 98 GLU A C 1
ATOM 768 O O . GLU A 1 98 ? 14.143 -3.445 9.577 1.00 80.12 98 GLU A O 1
ATOM 773 N N . GLY A 1 99 ? 13.649 -3.925 7.444 1.00 67.44 99 GLY A N 1
ATOM 774 C CA . GLY A 1 99 ? 14.900 -4.629 7.114 1.00 67.44 99 GLY A CA 1
ATOM 775 C C . GLY A 1 99 ? 16.211 -3.835 7.256 1.00 67.44 99 GLY A C 1
ATOM 776 O O . GLY A 1 99 ? 17.285 -4.432 7.168 1.00 67.44 99 GLY A O 1
ATOM 777 N N . GLY A 1 100 ? 16.158 -2.522 7.515 1.00 55.97 100 GLY A N 1
ATOM 778 C CA . GLY A 1 100 ? 17.341 -1.676 7.723 1.00 55.97 100 GLY A CA 1
ATOM 779 C C . GLY A 1 100 ? 18.309 -1.626 6.527 1.00 55.97 100 GLY A C 1
ATOM 780 O O . GLY A 1 100 ? 18.069 -2.194 5.467 1.00 55.97 100 GLY A O 1
ATOM 781 N N . THR A 1 101 ? 19.441 -0.937 6.688 1.00 51.47 101 THR A N 1
ATOM 782 C CA . THR A 1 101 ? 20.481 -0.733 5.652 1.00 51.47 101 THR A CA 1
ATOM 783 C C . THR A 1 101 ? 21.206 -2.007 5.193 1.00 51.47 101 THR A C 1
ATOM 785 O O . THR A 1 101 ? 21.999 -1.936 4.259 1.00 51.47 101 THR A O 1
ATOM 788 N N . ASN A 1 102 ? 20.931 -3.160 5.813 1.00 49.28 102 ASN A N 1
ATOM 789 C CA . ASN A 1 102 ? 21.571 -4.446 5.509 1.00 49.28 102 ASN A CA 1
ATOM 790 C C . ASN A 1 102 ? 20.649 -5.430 4.762 1.00 49.28 102 ASN A C 1
ATOM 792 O O . ASN A 1 102 ? 21.101 -6.510 4.387 1.00 49.28 102 ASN A O 1
ATOM 796 N N . GLY A 1 103 ? 19.376 -5.081 4.551 1.00 45.66 103 GLY A N 1
ATOM 797 C CA . GLY A 1 103 ? 18.405 -5.884 3.811 1.00 45.66 103 GLY A CA 1
ATOM 798 C C . GLY A 1 103 ? 17.924 -5.124 2.581 1.00 45.66 103 GLY A C 1
ATOM 799 O O . GLY A 1 103 ? 17.147 -4.182 2.701 1.00 45.66 103 GLY A O 1
ATOM 800 N N . ASP A 1 104 ? 18.404 -5.549 1.416 1.00 47.28 104 ASP A N 1
ATOM 801 C CA . ASP A 1 104 ? 18.032 -5.076 0.082 1.00 47.28 104 ASP A CA 1
ATOM 802 C C . ASP A 1 104 ? 18.400 -3.620 -0.260 1.00 47.28 104 ASP A C 1
ATOM 804 O O . ASP A 1 104 ? 17.588 -2.690 -0.252 1.00 47.28 104 ASP A O 1
ATOM 808 N N . VAL A 1 105 ? 19.641 -3.462 -0.741 1.00 51.88 105 VAL A N 1
ATOM 809 C CA . VAL A 1 105 ? 20.055 -2.397 -1.680 1.00 51.88 105 VAL A CA 1
ATOM 810 C C . VAL A 1 105 ? 19.438 -2.674 -3.064 1.00 51.88 105 VAL A C 1
ATOM 812 O O . VAL A 1 105 ? 20.113 -2.673 -4.088 1.00 51.88 105 VAL A O 1
ATOM 815 N N . THR A 1 106 ? 18.149 -3.002 -3.108 1.00 62.00 106 THR A N 1
ATOM 816 C CA . THR A 1 106 ? 17.408 -3.228 -4.350 1.00 62.00 106 THR A CA 1
ATOM 817 C C . THR A 1 106 ? 16.429 -2.066 -4.552 1.00 62.00 106 THR A C 1
ATOM 819 O O . THR A 1 106 ? 15.948 -1.486 -3.569 1.00 62.00 106 THR A O 1
ATOM 822 N N . PRO A 1 107 ? 16.111 -1.680 -5.803 1.00 63.12 107 PRO A N 1
ATOM 823 C CA . PRO A 1 107 ? 15.118 -0.639 -6.096 1.00 63.12 107 PRO A CA 1
ATOM 824 C C . PRO A 1 107 ? 13.776 -0.839 -5.365 1.00 63.12 107 PRO A C 1
ATOM 826 O O . PRO A 1 107 ? 13.146 0.137 -4.955 1.00 63.12 107 PRO A O 1
ATOM 829 N N . HIS A 1 108 ? 13.405 -2.099 -5.111 1.00 76.06 108 HIS A N 1
ATOM 830 C CA . HIS A 1 108 ? 12.242 -2.520 -4.328 1.00 76.06 108 HIS A CA 1
ATOM 831 C C . HIS A 1 108 ? 12.242 -1.984 -2.888 1.00 76.06 108 HIS A C 1
ATOM 833 O O . HIS A 1 108 ? 11.268 -1.374 -2.448 1.00 76.06 108 HIS A O 1
ATOM 839 N N . GLY A 1 109 ? 13.335 -2.165 -2.138 1.00 81.81 109 GLY A N 1
ATOM 840 C CA . GLY A 1 109 ? 13.389 -1.765 -0.727 1.00 81.81 109 GLY A CA 1
ATOM 841 C C . GLY A 1 109 ? 13.225 -0.254 -0.539 1.00 81.81 109 GLY A C 1
ATOM 842 O O . GLY A 1 109 ? 12.516 0.205 0.360 1.00 81.81 109 GLY A O 1
ATOM 843 N N . ALA A 1 110 ? 13.834 0.537 -1.428 1.00 86.75 110 ALA A N 1
ATOM 844 C CA . ALA A 1 110 ? 13.674 1.989 -1.431 1.00 86.75 110 ALA A CA 1
ATOM 845 C C . ALA A 1 110 ? 12.245 2.414 -1.806 1.00 86.75 110 ALA A C 1
ATOM 847 O O . ALA A 1 110 ? 11.685 3.287 -1.140 1.00 86.75 110 ALA A O 1
ATOM 848 N N . ALA A 1 111 ? 11.645 1.774 -2.814 1.00 91.56 111 ALA A N 1
ATOM 849 C CA . ALA A 1 111 ? 10.266 2.033 -3.221 1.00 91.56 111 ALA A CA 1
ATOM 850 C C . ALA A 1 111 ? 9.268 1.740 -2.096 1.00 91.56 111 ALA A C 1
ATOM 852 O O . ALA A 1 111 ? 8.352 2.524 -1.865 1.00 91.56 111 ALA A O 1
ATOM 853 N N . TYR A 1 112 ? 9.459 0.646 -1.356 1.00 93.25 112 TYR A N 1
ATOM 854 C CA . TYR A 1 112 ? 8.517 0.222 -0.317 1.00 93.25 112 TYR A CA 1
ATOM 855 C C . TYR A 1 112 ? 8.614 1.085 0.940 1.00 93.25 112 TYR A C 1
ATOM 857 O O . TYR A 1 112 ? 7.595 1.364 1.566 1.00 93.25 112 TYR A O 1
ATOM 865 N N . ARG A 1 113 ? 9.808 1.584 1.284 1.00 91.94 113 ARG A N 1
ATOM 866 C CA . ARG A 1 113 ? 9.963 2.594 2.346 1.00 91.94 113 ARG A CA 1
ATOM 867 C C . ARG A 1 113 ? 9.224 3.886 2.012 1.00 91.94 113 ARG A C 1
ATOM 869 O O . ARG A 1 113 ? 8.551 4.453 2.868 1.00 91.94 113 ARG A O 1
ATOM 876 N N . GLU A 1 114 ? 9.349 4.334 0.768 1.00 93.50 114 GLU A N 1
ATOM 877 C CA . GLU A 1 114 ? 8.633 5.499 0.252 1.00 93.50 114 GLU A CA 1
ATOM 878 C C . GLU A 1 114 ? 7.114 5.270 0.236 1.00 93.50 114 GLU A C 1
ATOM 880 O O . GLU A 1 114 ? 6.377 6.094 0.768 1.00 93.50 114 GLU A O 1
ATOM 885 N N . LEU A 1 115 ? 6.652 4.115 -0.246 1.00 96.56 115 LEU A N 1
ATOM 886 C CA . LEU A 1 115 ? 5.239 3.728 -0.222 1.00 96.56 115 LEU A CA 1
ATOM 887 C C . LEU A 1 115 ? 4.671 3.679 1.199 1.00 96.56 115 LEU A C 1
ATOM 889 O O . LEU A 1 115 ? 3.587 4.201 1.438 1.00 96.56 115 LEU A O 1
ATOM 893 N N . LEU A 1 116 ? 5.398 3.094 2.156 1.00 96.69 116 LEU A N 1
ATOM 894 C CA . LEU A 1 116 ? 4.964 3.049 3.552 1.00 96.69 116 LEU A CA 1
ATOM 895 C C . LEU A 1 116 ? 4.821 4.453 4.138 1.00 96.69 116 LEU A C 1
ATOM 897 O O . LEU A 1 116 ? 3.815 4.745 4.778 1.00 96.69 116 LEU A O 1
ATOM 901 N N . ARG A 1 117 ? 5.818 5.318 3.924 1.00 96.25 117 ARG A N 1
ATOM 902 C CA . ARG A 1 117 ? 5.771 6.708 4.385 1.00 96.25 117 ARG A CA 1
ATOM 903 C C . ARG A 1 117 ? 4.542 7.417 3.824 1.00 96.25 117 ARG A C 1
ATOM 905 O O . ARG A 1 117 ? 3.811 8.038 4.587 1.00 96.25 117 ARG A O 1
ATOM 912 N N . ASP A 1 118 ? 4.310 7.310 2.521 1.00 97.69 118 ASP A N 1
ATOM 913 C CA . ASP A 1 118 ? 3.209 8.013 1.871 1.00 97.69 118 ASP A CA 1
ATOM 914 C C . ASP A 1 118 ? 1.846 7.459 2.324 1.00 97.69 118 ASP A C 1
ATOM 916 O O . ASP A 1 118 ? 0.950 8.243 2.616 1.00 97.69 118 ASP A O 1
ATOM 920 N N . LEU A 1 119 ? 1.708 6.139 2.512 1.00 98.12 119 LEU A N 1
ATOM 921 C CA . LEU A 1 119 ? 0.510 5.534 3.116 1.00 98.12 119 LEU A CA 1
ATOM 922 C C . LEU A 1 119 ? 0.234 6.073 4.523 1.00 98.12 119 LEU A C 1
ATOM 924 O O . LEU A 1 119 ? -0.916 6.359 4.849 1.00 98.12 119 LEU A O 1
ATOM 928 N N . LEU A 1 120 ? 1.269 6.210 5.357 1.00 97.88 120 LEU A N 1
ATOM 929 C CA . LEU A 1 120 ? 1.128 6.751 6.709 1.00 97.88 120 LEU A CA 1
ATOM 930 C C . LEU A 1 120 ? 0.710 8.222 6.677 1.00 97.88 120 LEU A C 1
ATOM 932 O O . LEU A 1 120 ? -0.179 8.597 7.427 1.00 97.88 120 LEU A O 1
ATOM 936 N N . VAL A 1 121 ? 1.283 9.029 5.778 1.00 97.94 121 VAL A N 1
ATOM 937 C CA . VAL A 1 121 ? 0.880 10.432 5.583 1.00 97.94 121 VAL A CA 1
ATOM 938 C C . VAL A 1 121 ? -0.566 10.532 5.088 1.00 97.94 121 VAL A C 1
ATOM 940 O O . VAL A 1 121 ? -1.318 11.382 5.558 1.00 97.94 121 VAL A O 1
ATOM 943 N N . THR A 1 122 ? -0.986 9.674 4.155 1.00 98.06 122 THR A N 1
ATOM 944 C CA . THR A 1 122 ? -2.379 9.636 3.687 1.00 98.06 122 THR A CA 1
ATOM 945 C C . THR A 1 122 ? -3.333 9.234 4.814 1.00 98.06 122 THR A C 1
ATOM 947 O O . THR A 1 122 ? -4.393 9.840 4.955 1.00 98.06 122 THR A O 1
ATOM 950 N N . LEU A 1 123 ? -2.960 8.252 5.642 1.00 97.88 123 LEU A N 1
ATOM 951 C CA . LEU A 1 123 ? -3.746 7.839 6.806 1.00 97.88 123 LEU A CA 1
ATOM 952 C C . LEU A 1 123 ? -3.846 8.954 7.855 1.00 97.88 123 LEU A C 1
ATOM 954 O O . LEU A 1 123 ? -4.937 9.215 8.348 1.00 97.88 123 LEU A O 1
ATOM 958 N N . ASP A 1 124 ? -2.738 9.627 8.154 1.00 97.38 124 ASP A N 1
ATOM 959 C CA . ASP A 1 124 ? -2.669 10.737 9.108 1.00 97.38 124 ASP A CA 1
ATOM 960 C C . ASP A 1 124 ? -3.596 11.889 8.692 1.00 97.38 124 ASP A C 1
ATOM 962 O O . ASP A 1 124 ? -4.476 12.297 9.444 1.00 97.38 124 ASP A O 1
ATOM 966 N N . ARG A 1 125 ? -3.540 12.304 7.419 1.00 96.88 125 ARG A N 1
ATOM 967 C CA . ARG A 1 125 ? -4.482 13.294 6.863 1.00 96.88 125 ARG A CA 1
ATOM 968 C C . ARG A 1 125 ? -5.937 12.830 6.937 1.00 96.88 125 ARG A C 1
ATOM 970 O O . ARG A 1 125 ? -6.842 13.637 7.147 1.00 96.88 125 ARG A O 1
ATOM 977 N N . ALA A 1 126 ? -6.192 11.541 6.713 1.00 95.81 126 ALA A N 1
ATOM 978 C CA . ALA A 1 126 ? -7.540 10.992 6.794 1.00 95.81 126 ALA A CA 1
ATOM 979 C C . ALA A 1 126 ? -8.065 10.955 8.240 1.00 95.81 126 ALA A C 1
ATOM 981 O O . ALA A 1 126 ? -9.266 11.145 8.435 1.00 95.81 126 ALA A O 1
ATOM 982 N N . LEU A 1 127 ? -7.184 10.739 9.220 1.00 95.38 127 LEU A N 1
ATOM 983 C CA . LEU A 1 127 ? -7.473 10.826 10.650 1.00 95.38 127 LEU A CA 1
ATOM 984 C C . LEU A 1 127 ? -7.755 12.263 11.080 1.00 95.38 127 LEU A C 1
ATOM 986 O O . LEU A 1 127 ? -8.773 12.502 11.717 1.00 95.38 127 LEU A O 1
ATOM 990 N N . GLU A 1 128 ? -6.917 13.222 10.683 1.00 95.31 128 GLU A N 1
ATOM 991 C CA . GLU A 1 128 ? -7.134 14.648 10.965 1.00 95.31 128 GLU A CA 1
ATOM 992 C C . GLU A 1 128 ? -8.480 15.143 10.414 1.00 95.31 128 GLU A C 1
ATOM 994 O O . GLU A 1 128 ? -9.175 15.933 11.054 1.00 95.31 128 GLU A O 1
ATOM 999 N N . ARG A 1 129 ? -8.865 14.661 9.224 1.00 96.00 129 ARG A N 1
ATOM 1000 C CA . ARG A 1 129 ? -10.116 15.036 8.552 1.00 96.00 129 ARG A CA 1
ATOM 1001 C C . ARG A 1 129 ? -11.359 14.478 9.247 1.00 96.00 129 ARG A C 1
ATOM 1003 O O . ARG A 1 129 ? -12.363 15.182 9.327 1.00 96.00 129 ARG A O 1
ATOM 1010 N N . ASP A 1 130 ? -11.324 13.222 9.688 1.00 95.75 130 ASP A N 1
ATOM 1011 C CA . ASP A 1 130 ? -12.441 12.573 10.382 1.00 95.75 130 ASP A CA 1
ATOM 1012 C C . ASP A 1 130 ? -11.948 11.456 11.320 1.00 95.75 130 ASP A C 1
ATOM 1014 O O . ASP A 1 130 ? -11.919 10.283 10.930 1.00 95.75 130 ASP A O 1
ATOM 1018 N N . PRO A 1 131 ? -11.605 11.779 12.582 1.00 93.69 131 PRO A N 1
ATOM 1019 C CA . PRO A 1 131 ? -11.117 10.785 13.537 1.00 93.69 131 PRO A CA 1
ATOM 1020 C C . PRO A 1 131 ? -12.133 9.667 13.806 1.00 93.69 131 PRO A C 1
ATOM 1022 O O . PRO A 1 131 ? -11.765 8.526 14.071 1.00 93.69 131 PRO A O 1
ATOM 1025 N N . LYS A 1 132 ? -13.437 9.968 13.702 1.00 94.81 132 LYS A N 1
ATOM 1026 C CA . LYS A 1 132 ? -14.509 8.997 13.973 1.00 94.81 132 LYS A CA 1
ATOM 1027 C C . LYS A 1 132 ? -14.614 7.922 12.890 1.00 94.81 132 LYS A C 1
ATOM 1029 O O . LYS A 1 132 ? -15.209 6.879 13.148 1.00 94.81 132 LYS A O 1
ATOM 1034 N N . ALA A 1 133 ? -14.038 8.149 11.708 1.00 94.62 133 ALA A N 1
ATOM 1035 C CA . ALA A 1 133 ? -13.974 7.166 10.628 1.00 94.62 133 ALA A CA 1
ATOM 1036 C C . ALA A 1 133 ? -12.898 6.081 10.830 1.00 94.62 133 ALA A C 1
ATOM 1038 O O . ALA A 1 133 ? -12.794 5.182 9.982 1.00 94.62 133 ALA A O 1
ATOM 1039 N N . TRP A 1 134 ? -12.112 6.175 11.910 1.00 96.06 134 TRP A N 1
ATOM 1040 C CA . TRP A 1 134 ? -11.004 5.277 12.254 1.00 96.06 134 TRP A CA 1
ATOM 1041 C C . TRP A 1 134 ? -11.020 4.906 13.750 1.00 96.06 134 TRP A C 1
ATOM 1043 O O . TRP A 1 134 ? -10.040 5.146 14.456 1.00 96.06 134 TRP A O 1
ATOM 1053 N N . PRO A 1 135 ? -12.133 4.354 14.270 1.00 94.69 135 PRO A N 1
ATOM 1054 C CA . PRO A 1 135 ? -12.288 4.068 15.699 1.00 94.69 135 PRO A CA 1
ATOM 1055 C C . PRO A 1 135 ? -11.270 3.055 16.250 1.00 94.69 135 PRO A C 1
ATOM 1057 O O . PRO A 1 135 ? -11.107 2.954 17.463 1.00 94.69 135 PRO A O 1
ATOM 1060 N N . GLU A 1 136 ? -10.613 2.285 15.383 1.00 94.12 136 GLU A N 1
ATOM 1061 C CA . GLU A 1 136 ? -9.567 1.328 15.736 1.00 94.12 136 GLU A CA 1
ATOM 1062 C C . GLU A 1 136 ? -8.193 1.963 16.002 1.00 94.12 136 GLU A C 1
ATOM 1064 O O . GLU A 1 136 ? -7.301 1.265 16.483 1.00 94.12 136 GLU A O 1
ATOM 1069 N N . LEU A 1 137 ? -8.000 3.244 15.669 1.00 96.81 137 LEU A N 1
ATOM 1070 C CA . LEU A 1 137 ? -6.725 3.941 15.828 1.00 96.81 137 LEU A CA 1
ATOM 1071 C C . LEU A 1 137 ? -6.755 4.891 17.023 1.00 96.81 137 LEU A C 1
ATOM 1073 O O . LEU A 1 137 ? -7.683 5.675 17.203 1.00 96.81 137 LEU A O 1
ATOM 1077 N N . ASP A 1 138 ? -5.686 4.844 17.806 1.00 94.94 138 ASP A N 1
ATOM 1078 C CA . ASP A 1 138 ? -5.450 5.747 18.922 1.00 94.94 138 ASP A CA 1
ATOM 1079 C C . ASP A 1 138 ? -4.551 6.915 18.455 1.00 94.94 138 ASP A C 1
ATOM 1081 O O . ASP A 1 138 ? -3.432 6.665 17.985 1.00 94.94 138 ASP A O 1
ATOM 1085 N N . PRO A 1 139 ? -5.008 8.181 18.545 1.00 89.81 139 PRO A N 1
ATOM 1086 C CA . PRO A 1 139 ? -4.245 9.341 18.078 1.00 89.81 139 PRO A CA 1
ATOM 1087 C C . PRO A 1 139 ? -2.969 9.602 18.892 1.00 89.81 139 PRO A C 1
ATOM 1089 O O . PRO A 1 139 ? -2.057 10.254 18.387 1.00 89.81 139 PRO A O 1
ATOM 1092 N N . ASP A 1 140 ? -2.861 9.066 20.110 1.00 92.62 140 ASP A N 1
ATOM 1093 C CA . ASP A 1 140 ? -1.687 9.234 20.971 1.00 92.62 140 ASP A CA 1
ATOM 1094 C C . ASP A 1 140 ? -0.583 8.198 20.671 1.00 92.62 140 ASP A C 1
ATOM 1096 O O . ASP A 1 140 ? 0.470 8.178 21.316 1.00 92.62 140 ASP A O 1
ATOM 1100 N N . HIS A 1 141 ? -0.791 7.328 19.674 1.00 95.06 141 HIS A N 1
ATOM 1101 C CA . HIS A 1 141 ? 0.124 6.247 19.318 1.00 95.06 141 HIS A CA 1
ATOM 1102 C C . HIS A 1 141 ? 0.667 6.361 17.888 1.00 95.06 141 HIS A C 1
ATOM 1104 O O . HIS A 1 141 ? -0.010 6.751 16.940 1.00 95.06 141 HIS A O 1
ATOM 1110 N N . VAL A 1 142 ? 1.911 5.913 17.689 1.00 95.12 142 VAL A N 1
ATOM 1111 C CA . VAL A 1 142 ? 2.568 5.947 16.372 1.00 95.12 142 VAL A CA 1
ATOM 1112 C C . VAL A 1 142 ? 1.835 5.047 15.367 1.00 95.12 142 VAL A C 1
ATOM 1114 O O . VAL A 1 142 ? 1.783 3.826 15.537 1.00 95.12 142 VAL A O 1
ATOM 1117 N N . LEU A 1 143 ? 1.345 5.634 14.270 1.00 96.12 143 LEU A N 1
ATOM 1118 C CA . LEU A 1 143 ? 0.506 4.965 13.263 1.00 96.12 143 LEU A CA 1
ATOM 1119 C C . LEU A 1 143 ? 1.096 3.664 12.706 1.00 96.12 143 LEU A C 1
ATOM 1121 O O . LEU A 1 143 ? 0.385 2.669 12.575 1.00 96.12 143 LEU A O 1
ATOM 1125 N N . VAL A 1 144 ? 2.405 3.621 12.428 1.00 95.31 144 VAL A N 1
ATOM 1126 C CA . VAL A 1 144 ? 3.048 2.414 11.872 1.00 95.31 144 VAL A CA 1
ATOM 1127 C C . VAL A 1 144 ? 2.897 1.198 12.791 1.00 95.31 144 VAL A C 1
ATOM 1129 O O . VAL A 1 144 ? 2.785 0.065 12.324 1.00 95.31 144 VAL A O 1
ATOM 1132 N N . HIS A 1 145 ? 2.831 1.416 14.107 1.00 94.50 145 HIS A N 1
ATOM 1133 C CA . HIS A 1 145 ? 2.626 0.351 15.083 1.00 94.50 145 HIS A CA 1
ATOM 1134 C C . HIS A 1 145 ? 1.170 -0.097 15.174 1.00 94.50 145 HIS A C 1
ATOM 1136 O O . HIS A 1 145 ? 0.926 -1.189 15.682 1.00 94.50 145 HIS A O 1
ATOM 1142 N N . GLN A 1 146 ? 0.234 0.680 14.632 1.00 96.44 146 GLN A N 1
ATOM 1143 C CA . GLN A 1 146 ? -1.207 0.446 14.678 1.00 96.44 146 GLN A CA 1
ATOM 1144 C C . GLN A 1 146 ? -1.778 -0.122 13.372 1.00 96.44 146 GLN A C 1
ATOM 1146 O O . GLN A 1 146 ? -2.909 -0.586 13.362 1.00 96.44 146 GLN A O 1
ATOM 1151 N N . LEU A 1 147 ? -0.995 -0.208 12.287 1.00 96.56 147 LEU A N 1
ATOM 1152 C CA . LEU A 1 147 ? -1.457 -0.743 10.989 1.00 96.56 147 LEU A CA 1
ATOM 1153 C C . LEU A 1 147 ? -2.052 -2.161 11.051 1.00 96.56 147 LEU A C 1
ATOM 1155 O O . LEU A 1 147 ? -2.782 -2.570 10.156 1.00 96.56 147 LEU A O 1
ATOM 1159 N N . HIS A 1 148 ? -1.733 -2.926 12.095 1.00 95.69 148 HIS A N 1
ATOM 1160 C CA . HIS A 1 148 ? -2.291 -4.255 12.336 1.00 95.69 148 HIS A CA 1
ATOM 1161 C C . HIS A 1 148 ? -3.741 -4.245 12.849 1.00 95.69 148 HIS A C 1
ATOM 1163 O O . HIS A 1 148 ? -4.369 -5.300 12.848 1.00 95.69 148 HIS A O 1
ATOM 1169 N N . LEU A 1 149 ? -4.243 -3.089 13.288 1.00 96.12 149 LEU A N 1
ATOM 1170 C CA . LEU A 1 149 ? -5.622 -2.875 13.728 1.00 96.12 149 LEU A CA 1
ATOM 1171 C C . LEU A 1 149 ? -6.559 -2.577 12.550 1.00 96.12 149 LEU A C 1
ATOM 1173 O O . LEU A 1 149 ? -7.764 -2.774 12.662 1.00 96.12 149 LEU A O 1
ATOM 1177 N N . LEU A 1 150 ? -6.007 -2.149 11.410 1.00 96.50 150 LEU A N 1
ATOM 1178 C CA . LEU A 1 150 ? -6.783 -1.803 10.224 1.00 96.50 150 LEU A CA 1
ATOM 1179 C C . LEU A 1 150 ? -7.414 -3.038 9.571 1.00 96.50 150 LEU A C 1
ATOM 1181 O O . LEU A 1 150 ? -6.756 -4.062 9.339 1.00 96.50 150 LEU A O 1
ATOM 1185 N N . SER A 1 151 ? -8.685 -2.906 9.188 1.00 95.12 151 SER A N 1
ATOM 1186 C CA . SER A 1 151 ? -9.361 -3.897 8.348 1.00 95.12 151 SER A CA 1
ATOM 1187 C C . SER A 1 151 ? -8.794 -3.903 6.914 1.00 95.12 151 SER A C 1
ATOM 1189 O O . SER A 1 151 ? -8.163 -2.926 6.487 1.00 95.12 151 SER A O 1
ATOM 1191 N N . PRO A 1 152 ? -9.031 -4.972 6.125 1.00 95.69 152 PRO A N 1
ATOM 1192 C CA . PRO A 1 152 ? -8.748 -4.983 4.686 1.00 95.69 152 PRO A CA 1
ATOM 1193 C C . PRO A 1 152 ? -9.281 -3.740 3.959 1.00 95.69 152 PRO A C 1
ATOM 1195 O O . PRO A 1 152 ? -8.574 -3.111 3.174 1.00 95.69 152 PRO A O 1
ATOM 1198 N N . GLU A 1 153 ? -10.520 -3.352 4.247 1.00 96.44 153 GLU A N 1
ATOM 1199 C CA . GLU A 1 153 ? -11.210 -2.224 3.623 1.00 96.44 153 GLU A CA 1
ATOM 1200 C C . GLU A 1 153 ? -10.577 -0.894 4.021 1.00 96.44 153 GLU A C 1
ATOM 1202 O O . GLU A 1 153 ? -10.421 -0.016 3.173 1.00 96.44 153 GLU A O 1
ATOM 1207 N N . ALA A 1 154 ? -10.172 -0.756 5.286 1.00 97.19 154 ALA A N 1
ATOM 1208 C CA . ALA A 1 154 ? -9.488 0.426 5.787 1.00 97.19 154 ALA A CA 1
ATOM 1209 C C . ALA A 1 154 ? -8.129 0.618 5.089 1.00 97.19 154 ALA A C 1
ATOM 1211 O O . ALA A 1 154 ? -7.851 1.706 4.583 1.00 97.19 154 ALA A O 1
ATOM 1212 N N . VAL A 1 155 ? -7.331 -0.450 4.953 1.00 98.00 155 VAL A N 1
ATOM 1213 C CA . VAL A 1 155 ? -6.071 -0.424 4.184 1.00 98.00 155 VAL A CA 1
ATOM 1214 C C . VAL A 1 155 ? -6.332 -0.074 2.718 1.00 98.00 155 VAL A C 1
ATOM 1216 O O . VAL A 1 155 ? -5.689 0.828 2.175 1.00 98.00 155 VAL A O 1
ATOM 1219 N N . ARG A 1 156 ? -7.314 -0.726 2.079 1.00 98.00 156 ARG A N 1
ATOM 1220 C CA . ARG A 1 156 ? -7.679 -0.457 0.679 1.00 98.00 156 ARG A CA 1
ATOM 1221 C C . ARG A 1 156 ? -8.130 0.989 0.477 1.00 98.00 156 ARG A C 1
ATOM 1223 O O . ARG A 1 156 ? -7.821 1.586 -0.550 1.00 98.00 156 ARG A O 1
ATOM 1230 N N . ARG A 1 157 ? -8.860 1.564 1.438 1.00 97.12 157 ARG A N 1
ATOM 1231 C CA . ARG A 1 157 ? -9.328 2.957 1.405 1.00 97.12 157 ARG A CA 1
ATOM 1232 C C . ARG A 1 157 ? -8.150 3.930 1.332 1.00 97.12 157 ARG A C 1
ATOM 1234 O O . ARG A 1 157 ? -8.139 4.760 0.425 1.00 97.12 157 ARG A O 1
ATOM 1241 N N . VAL A 1 158 ? -7.151 3.779 2.209 1.00 97.94 158 VAL A N 1
ATOM 1242 C CA . VAL A 1 158 ? -5.926 4.606 2.191 1.00 97.94 158 VAL A CA 1
ATOM 1243 C C . VAL A 1 158 ? -5.150 4.402 0.889 1.00 97.94 158 VAL A C 1
ATOM 1245 O O . VAL A 1 158 ? -4.794 5.372 0.223 1.00 97.94 158 VAL A O 1
ATOM 1248 N N . ALA A 1 159 ? -4.945 3.146 0.479 1.00 98.12 159 ALA A N 1
ATOM 1249 C CA . ALA A 1 159 ? -4.223 2.824 -0.750 1.00 98.12 159 ALA A CA 1
ATOM 1250 C C . ALA A 1 159 ? -4.890 3.445 -1.988 1.00 98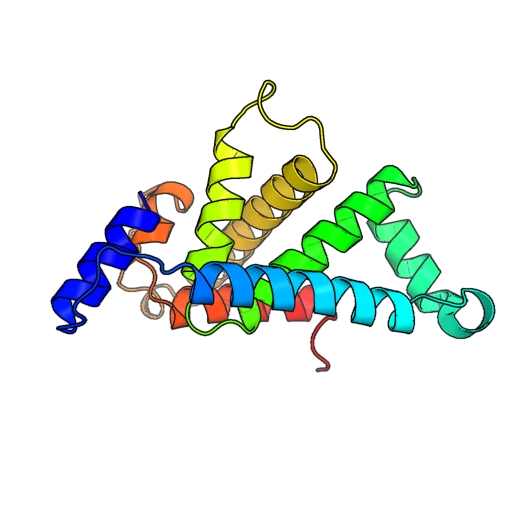.12 159 ALA A C 1
ATOM 1252 O O . ALA A 1 159 ? -4.214 4.018 -2.837 1.00 98.12 159 ALA A O 1
ATOM 1253 N N . ARG A 1 160 ? -6.225 3.414 -2.073 1.00 97.50 160 ARG A N 1
ATOM 1254 C CA . ARG A 1 160 ? -6.970 4.029 -3.181 1.00 97.50 160 ARG A CA 1
ATOM 1255 C C . ARG A 1 160 ? -6.903 5.554 -3.175 1.00 97.50 160 ARG A C 1
ATOM 1257 O O . ARG A 1 160 ? -6.890 6.147 -4.250 1.00 97.50 160 ARG A O 1
ATOM 1264 N N . GLU A 1 161 ? -6.871 6.197 -2.008 1.00 96.56 161 GLU A N 1
ATOM 1265 C CA . GLU A 1 161 ? -6.644 7.646 -1.909 1.00 96.56 161 GLU A CA 1
ATOM 1266 C C . GLU A 1 161 ? -5.255 8.002 -2.463 1.00 96.56 161 GLU A C 1
ATOM 1268 O O . GLU A 1 161 ? -5.162 8.795 -3.402 1.00 96.56 161 GLU A O 1
ATOM 1273 N N . LEU A 1 162 ? -4.210 7.299 -2.021 1.00 97.25 162 LEU A N 1
ATOM 1274 C CA . LEU A 1 162 ? -2.846 7.478 -2.524 1.00 97.25 162 LEU A CA 1
ATOM 1275 C C . LEU A 1 162 ? -2.717 7.170 -4.030 1.00 97.25 162 LEU A C 1
ATOM 1277 O O . LEU A 1 162 ? -2.075 7.898 -4.787 1.00 97.25 162 LEU A O 1
ATOM 1281 N N . ALA A 1 163 ? -3.384 6.125 -4.515 1.00 96.12 163 ALA A N 1
ATOM 1282 C CA . ALA A 1 163 ? -3.379 5.755 -5.927 1.00 96.12 163 ALA A CA 1
ATOM 1283 C C . ALA A 1 163 ? -4.037 6.813 -6.830 1.00 96.12 163 ALA A C 1
ATOM 1285 O O . ALA A 1 163 ? -3.597 7.008 -7.969 1.00 96.12 163 ALA A O 1
ATOM 1286 N N . ARG A 1 164 ? -5.049 7.542 -6.337 1.00 94.56 164 ARG A N 1
ATOM 1287 C CA . ARG A 1 164 ? -5.625 8.697 -7.051 1.00 94.56 164 ARG A CA 1
ATOM 1288 C C . ARG A 1 164 ? -4.636 9.856 -7.133 1.00 94.56 164 ARG A C 1
ATOM 1290 O O . ARG A 1 164 ? -4.511 10.459 -8.199 1.00 94.56 164 ARG A O 1
ATOM 1297 N N . GLU A 1 165 ? -3.906 10.146 -6.057 1.00 92.44 165 GLU A N 1
ATOM 1298 C CA . GLU A 1 165 ? -2.828 11.151 -6.066 1.00 92.44 165 GLU A CA 1
ATOM 1299 C C . GLU A 1 165 ? -1.722 10.779 -7.070 1.00 92.44 165 GLU A C 1
ATOM 1301 O O . GLU A 1 165 ? -1.159 11.637 -7.763 1.00 92.44 165 GLU A O 1
ATOM 1306 N N . GLU A 1 166 ? -1.486 9.477 -7.240 1.00 90.69 166 GLU A N 1
ATOM 1307 C CA . GLU A 1 166 ? -0.543 8.933 -8.211 1.00 90.69 166 GLU A CA 1
ATOM 1308 C C . GLU A 1 166 ? -1.078 8.754 -9.638 1.00 90.69 166 GLU A C 1
ATOM 1310 O O . GLU A 1 166 ? -0.343 8.335 -10.542 1.00 90.69 166 GLU A O 1
ATOM 1315 N N . GLY A 1 167 ? -2.335 9.135 -9.879 1.00 88.81 167 GLY A N 1
ATOM 1316 C CA . GLY A 1 167 ? -2.978 9.050 -11.189 1.00 88.81 167 GLY A CA 1
ATOM 1317 C C . GLY A 1 167 ? -3.090 7.618 -11.721 1.00 88.81 167 GLY A C 1
ATOM 1318 O O . GLY A 1 167 ? -3.053 7.419 -12.939 1.00 88.81 167 GLY A O 1
ATOM 1319 N N . LEU A 1 168 ? -3.150 6.625 -10.827 1.00 88.62 168 LEU A N 1
ATOM 1320 C CA . LEU A 1 168 ? -3.410 5.223 -11.165 1.00 88.62 168 LEU A CA 1
ATOM 1321 C C . LEU A 1 168 ? -4.891 4.991 -11.472 1.00 88.62 168 LEU A C 1
ATOM 1323 O O . LEU A 1 168 ? -5.200 4.260 -12.404 1.00 88.62 168 LEU A O 1
ATOM 1327 N N . PHE A 1 169 ? -5.777 5.686 -10.761 1.00 79.06 169 PHE A N 1
ATOM 1328 C CA . PHE A 1 169 ? -7.203 5.741 -11.067 1.00 79.06 169 PHE A CA 1
ATOM 1329 C C . PHE A 1 169 ? -7.533 7.035 -11.818 1.00 79.06 169 PHE A C 1
ATOM 1331 O O . PHE A 1 169 ? -6.973 8.094 -11.512 1.00 79.06 169 PHE A O 1
ATOM 1338 N N . GLU A 1 170 ? -8.424 6.953 -12.806 1.00 57.31 170 GLU A N 1
ATOM 1339 C CA . GLU A 1 170 ? -9.042 8.144 -13.395 1.00 57.31 170 GLU A CA 1
ATOM 1340 C C . GLU A 1 170 ? -9.943 8.827 -12.348 1.00 57.31 170 GLU A C 1
ATOM 1342 O O . GLU A 1 170 ? -10.423 8.179 -11.412 1.00 57.31 170 GLU A O 1
ATOM 1347 N N . ARG A 1 171 ? -10.087 10.153 -12.454 1.00 45.50 171 ARG A N 1
ATOM 1348 C CA . ARG A 1 171 ? -11.030 10.928 -11.636 1.00 45.50 171 ARG A CA 1
ATOM 1349 C C . ARG A 1 171 ? -12.426 10.837 -12.220 1.00 45.50 171 ARG A C 1
ATOM 1351 O O . ARG A 1 171 ? -12.515 10.943 -13.461 1.00 45.50 171 ARG A O 1
#

Foldseek 3Di:
DLQVLQVVVCVVVVNDDPGQDPVLVV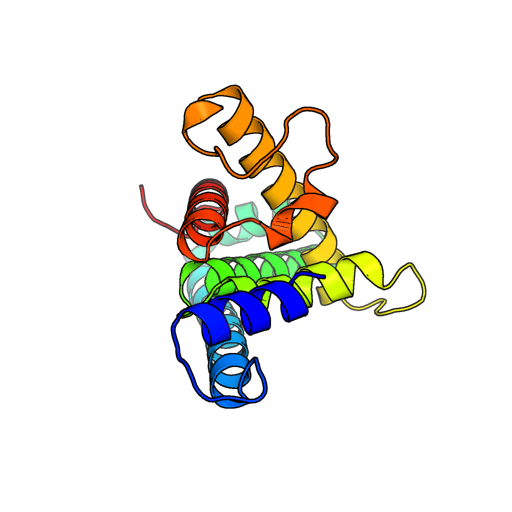LLVVQLVVLLVVVCVQCPPVVVNVVVVVVLCVCQVNDPLSSLLSSLLLSLLSSLQDGPFSSSSVVVLVCLLVVPPVPDPDSNSVSSVVNVVQLQVLVVVVCVVPVPVCPQDDPVDDVVVSPSSDGSVRSNVSSVVVCVVVVVDDD

Sequence (171 aa):
RLRLAVIADRRARGEKGPGISLDELLEATATHEEAHLCDRTRFLPFSQHLWRALKLFAKSGLTPEGVARRLEYRAQLVALCDVADPRVPLVSVLRSAEGGTNGDVTPHGAAYRELLRDLLVTLDRALERDPKAWPELDPDHVLVHQLHLLSPEAVRRVARELAREEGLFER